Protein AF-A0A7Y9N872-F1 (afdb_monomer)

pLDDT: mean 87.17, std 14.44, range [51.94, 98.44]

Structure (mmCIF, N/CA/C/O backbone):
data_AF-A0A7Y9N872-F1
#
_entry.id   AF-A0A7Y9N872-F1
#
loop_
_atom_site.group_PDB
_atom_site.id
_atom_site.type_symbol
_atom_site.label_atom_id
_atom_site.label_alt_id
_atom_site.label_comp_id
_atom_site.label_asym_id
_atom_site.label_entity_id
_atom_site.label_seq_id
_atom_site.pdbx_PDB_ins_code
_atom_site.Cartn_x
_atom_site.Cartn_y
_atom_site.Cartn_z
_atom_site.occupancy
_atom_site.B_iso_or_equiv
_atom_site.auth_seq_id
_atom_site.auth_comp_id
_atom_site.auth_asym_id
_atom_site.auth_atom_id
_atom_site.pdbx_PDB_model_num
ATOM 1 N N . MET A 1 1 ? 16.195 -10.351 -31.889 1.00 62.62 1 MET A N 1
ATOM 2 C CA . MET A 1 1 ? 16.019 -11.468 -30.934 1.00 62.62 1 MET A CA 1
ATOM 3 C C . MET A 1 1 ? 14.796 -11.174 -30.088 1.00 62.62 1 MET A C 1
ATOM 5 O O . MET A 1 1 ? 14.591 -10.010 -29.775 1.00 62.62 1 MET A O 1
ATOM 9 N N . ALA A 1 2 ? 13.994 -12.185 -29.760 1.00 85.19 2 ALA A N 1
ATOM 10 C CA . ALA A 1 2 ? 12.909 -12.054 -28.788 1.00 85.19 2 ALA A CA 1
ATOM 11 C C . ALA A 1 2 ? 13.427 -12.427 -27.388 1.00 85.19 2 ALA A C 1
ATOM 13 O O . ALA A 1 2 ? 14.260 -13.326 -27.279 1.00 85.19 2 ALA A O 1
ATOM 14 N N . THR A 1 3 ? 12.959 -11.735 -26.348 1.00 86.75 3 THR A N 1
ATOM 15 C CA . THR A 1 3 ? 13.343 -11.955 -24.941 1.00 86.75 3 THR A CA 1
ATOM 16 C C . THR A 1 3 ? 12.116 -11.866 -24.038 1.00 86.75 3 THR A C 1
ATOM 18 O O . THR A 1 3 ? 11.250 -11.025 -24.278 1.00 86.75 3 THR A O 1
ATOM 21 N N . GLU A 1 4 ? 12.062 -12.692 -22.994 1.00 90.12 4 GLU A N 1
ATOM 22 C CA . GLU A 1 4 ? 11.023 -12.662 -21.955 1.00 90.12 4 GLU A CA 1
ATOM 23 C C . GLU A 1 4 ? 11.509 -11.937 -20.688 1.00 90.12 4 GLU A C 1
ATOM 25 O O . GLU A 1 4 ? 12.711 -11.890 -20.417 1.00 90.12 4 GLU A O 1
ATOM 30 N N . CYS A 1 5 ? 10.588 -11.350 -19.917 1.00 91.44 5 CYS A N 1
ATOM 31 C CA . CYS A 1 5 ? 10.891 -10.729 -18.627 1.00 91.44 5 CYS A CA 1
ATOM 32 C C . CYS A 1 5 ? 9.733 -10.884 -17.628 1.00 91.44 5 CYS A C 1
ATOM 34 O O . CYS A 1 5 ? 8.569 -11.000 -18.015 1.00 91.44 5 CYS A O 1
ATOM 36 N N . THR A 1 6 ? 10.062 -10.854 -16.335 1.00 95.19 6 THR A N 1
ATOM 37 C CA . THR A 1 6 ? 9.083 -10.820 -15.239 1.00 95.19 6 THR A CA 1
ATOM 38 C C . THR A 1 6 ? 8.736 -9.374 -14.894 1.00 95.19 6 THR A C 1
ATOM 40 O O . THR A 1 6 ? 9.630 -8.536 -14.772 1.00 95.19 6 THR A O 1
ATOM 43 N N . ALA A 1 7 ? 7.451 -9.095 -14.681 1.00 96.81 7 ALA A N 1
ATOM 44 C CA . ALA A 1 7 ? 6.960 -7.807 -14.204 1.00 96.81 7 ALA A CA 1
ATOM 45 C C . ALA A 1 7 ? 5.880 -7.996 -13.132 1.00 96.81 7 ALA A C 1
ATOM 47 O O . ALA A 1 7 ? 5.188 -9.013 -13.103 1.00 96.81 7 ALA A O 1
ATOM 48 N N . TYR A 1 8 ? 5.732 -6.993 -12.273 1.00 98.00 8 TYR A N 1
ATOM 49 C CA . TYR A 1 8 ? 4.749 -6.953 -11.195 1.00 98.0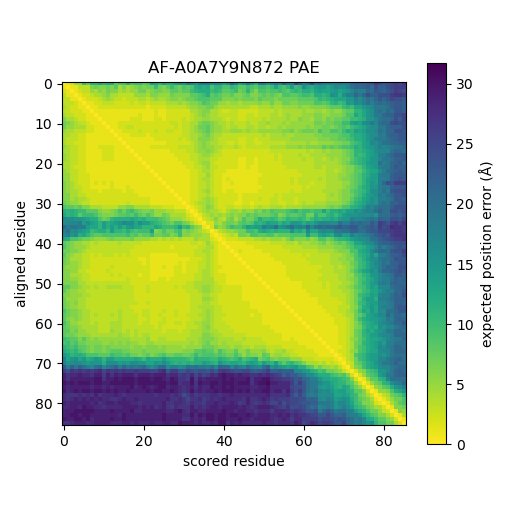0 8 TYR A CA 1
ATOM 50 C C . TYR A 1 8 ? 3.651 -5.974 -11.570 1.00 98.00 8 TYR A C 1
ATOM 52 O O . TYR A 1 8 ? 3.932 -4.842 -11.954 1.00 98.00 8 TYR A O 1
ATOM 60 N N . ARG A 1 9 ? 2.403 -6.417 -11.501 1.00 97.69 9 ARG A N 1
ATOM 61 C CA . ARG A 1 9 ? 1.250 -5.623 -11.911 1.00 97.69 9 ARG A CA 1
ATOM 62 C C . ARG A 1 9 ? 0.612 -4.974 -10.680 1.00 97.69 9 ARG A C 1
ATOM 64 O O . ARG A 1 9 ? 0.386 -5.681 -9.706 1.00 97.69 9 ARG A O 1
ATOM 71 N N . ASP A 1 10 ? 0.337 -3.674 -10.748 1.00 97.00 10 ASP A N 1
ATOM 72 C CA . ASP A 1 10 ? -0.477 -2.955 -9.753 1.00 97.00 10 ASP A CA 1
ATOM 73 C C . ASP A 1 10 ? -1.991 -3.136 -10.021 1.00 97.00 10 ASP A C 1
ATOM 75 O O . ASP A 1 10 ? -2.388 -3.662 -11.071 1.00 97.00 10 ASP A O 1
ATOM 79 N N . ASP A 1 11 ? -2.862 -2.679 -9.119 1.00 95.19 11 ASP A N 1
ATOM 80 C CA . ASP A 1 11 ? -4.322 -2.832 -9.254 1.00 95.19 11 ASP A CA 1
ATOM 81 C C . ASP A 1 11 ? -4.890 -2.102 -10.484 1.00 95.19 11 ASP A C 1
ATOM 83 O O . ASP A 1 11 ? -5.923 -2.491 -11.039 1.00 95.19 11 ASP A O 1
ATOM 87 N N . LYS A 1 12 ? -4.193 -1.074 -10.985 1.00 94.31 12 LYS A N 1
ATOM 88 C CA . LYS A 1 12 ? -4.567 -0.349 -12.212 1.00 94.31 12 LYS A CA 1
ATOM 89 C C . LYS A 1 12 ? -4.105 -1.033 -13.493 1.00 94.31 12 LYS A C 1
ATOM 91 O O . LYS A 1 12 ? -4.537 -0.656 -14.582 1.00 94.31 12 LYS A O 1
ATOM 96 N N . GLY A 1 13 ? -3.258 -2.048 -13.383 1.00 95.06 13 GLY A N 1
ATOM 97 C CA . GLY A 1 13 ? -2.683 -2.765 -14.507 1.00 95.06 13 GLY A CA 1
ATOM 98 C C . GLY A 1 13 ? -1.392 -2.196 -15.070 1.00 95.06 13 GLY A C 1
ATOM 99 O O . GLY A 1 13 ? -0.952 -2.673 -16.117 1.00 95.06 13 GLY A O 1
ATOM 100 N N . SER A 1 14 ? -0.750 -1.251 -14.386 1.00 96.50 14 SER A N 1
ATOM 101 C CA . SER A 1 14 ? 0.608 -0.831 -14.734 1.00 96.50 14 SER A CA 1
ATOM 102 C C . SER A 1 14 ? 1.607 -1.915 -14.337 1.00 96.50 14 SER A C 1
ATOM 104 O O . SER A 1 14 ? 1.473 -2.564 -13.299 1.00 96.50 14 SER A O 1
ATOM 106 N N . LEU A 1 15 ? 2.625 -2.107 -15.174 1.00 97.50 15 LEU A N 1
ATOM 107 C CA . LEU A 1 15 ? 3.701 -3.062 -14.936 1.00 97.50 15 LEU A CA 1
ATOM 108 C C . LEU A 1 15 ? 4.915 -2.366 -14.317 1.00 97.50 15 LEU A C 1
ATOM 110 O O . LEU A 1 15 ? 5.390 -1.348 -14.819 1.00 97.50 15 LEU A O 1
ATOM 114 N N . HIS A 1 16 ? 5.447 -2.962 -13.256 1.00 97.31 16 HIS A N 1
ATOM 115 C CA . HIS A 1 16 ? 6.571 -2.468 -12.473 1.00 97.31 16 HIS A CA 1
ATOM 116 C C . HIS A 1 16 ? 7.701 -3.502 -12.431 1.00 97.31 16 HIS A C 1
ATOM 118 O O . HIS A 1 16 ? 7.443 -4.707 -12.445 1.00 97.31 16 HIS A O 1
ATOM 124 N N . PRO A 1 17 ? 8.968 -3.064 -12.343 1.00 96.75 17 PRO A N 1
ATOM 125 C CA . PRO A 1 17 ? 10.113 -3.973 -12.341 1.00 96.75 17 PRO A CA 1
ATOM 126 C C . PRO A 1 17 ? 10.339 -4.671 -10.992 1.00 96.75 17 PRO A C 1
ATOM 128 O O . PRO A 1 17 ? 11.062 -5.662 -10.935 1.00 96.75 17 PRO A O 1
ATOM 131 N N . THR A 1 18 ? 9.749 -4.171 -9.901 1.00 97.06 18 THR A N 1
ATOM 132 C CA . THR A 1 18 ? 9.876 -4.757 -8.559 1.00 97.06 18 THR A CA 1
ATOM 133 C C . THR A 1 18 ? 8.520 -4.800 -7.851 1.00 97.06 18 THR A C 1
ATOM 135 O O . THR A 1 18 ? 7.667 -3.953 -8.141 1.00 97.06 18 THR A O 1
ATOM 138 N N . PRO A 1 19 ? 8.322 -5.733 -6.898 1.00 96.88 19 PRO A N 1
ATOM 139 C CA . PRO A 1 19 ? 7.090 -5.794 -6.11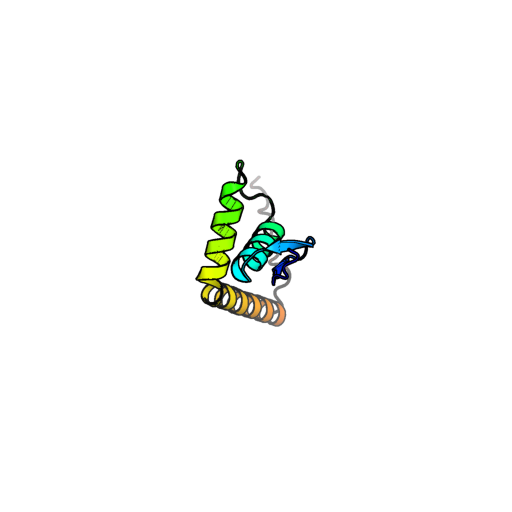7 1.00 96.88 19 PRO A CA 1
ATOM 140 C C . PRO A 1 19 ? 6.880 -4.509 -5.314 1.00 96.88 19 PRO A C 1
ATOM 142 O O . PRO A 1 19 ? 5.792 -3.952 -5.329 1.00 96.88 19 PRO A O 1
ATOM 145 N N . GLU A 1 20 ? 7.945 -3.982 -4.698 1.00 97.00 20 GLU A N 1
ATOM 146 C CA . GLU A 1 20 ? 7.904 -2.737 -3.920 1.00 97.00 20 GLU A CA 1
ATOM 147 C C . GLU A 1 20 ? 7.343 -1.563 -4.733 1.00 97.00 20 GLU A C 1
ATOM 149 O O . GLU A 1 20 ? 6.518 -0.804 -4.237 1.00 97.00 20 GLU A O 1
ATOM 154 N N . ARG A 1 21 ? 7.729 -1.428 -6.009 1.00 97.00 21 ARG A N 1
ATOM 155 C CA . ARG A 1 21 ? 7.221 -0.346 -6.865 1.00 97.00 21 ARG A CA 1
ATOM 156 C C . ARG A 1 21 ? 5.746 -0.510 -7.214 1.00 97.00 21 ARG A C 1
ATOM 158 O O . ARG A 1 21 ? 5.045 0.497 -7.235 1.00 97.00 21 ARG A O 1
ATOM 165 N N . ALA A 1 22 ? 5.291 -1.741 -7.451 1.00 97.88 22 ALA A N 1
ATOM 166 C CA . ALA A 1 22 ? 3.869 -2.016 -7.644 1.00 97.88 22 ALA A CA 1
ATOM 167 C C . ALA A 1 22 ? 3.077 -1.659 -6.376 1.00 97.88 22 ALA A C 1
ATOM 169 O O . ALA A 1 22 ? 2.149 -0.861 -6.443 1.00 97.88 22 ALA A O 1
ATOM 170 N N . THR A 1 23 ? 3.535 -2.113 -5.205 1.00 97.19 23 THR A N 1
ATOM 171 C CA . THR A 1 23 ? 2.900 -1.798 -3.918 1.00 97.19 23 THR A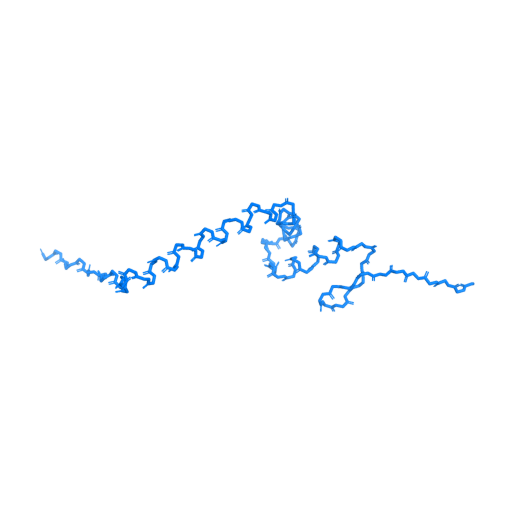 CA 1
ATOM 172 C C . THR A 1 23 ? 2.868 -0.296 -3.627 1.00 97.19 23 THR A C 1
ATOM 174 O O . THR A 1 23 ? 1.849 0.220 -3.180 1.00 97.19 23 THR A O 1
ATOM 177 N N . LEU A 1 24 ? 3.949 0.442 -3.898 1.00 96.94 24 LEU A N 1
ATOM 178 C CA . LEU A 1 24 ? 3.967 1.898 -3.720 1.00 96.94 24 LEU A CA 1
ATOM 179 C C . LEU A 1 24 ? 2.994 2.611 -4.665 1.00 96.94 24 LEU A C 1
ATOM 181 O O . LEU A 1 24 ? 2.403 3.616 -4.270 1.00 96.94 24 LEU A O 1
ATOM 185 N N . ALA A 1 25 ? 2.820 2.112 -5.892 1.00 96.00 25 ALA A N 1
ATOM 186 C CA . ALA A 1 25 ? 1.838 2.649 -6.829 1.00 96.00 25 ALA A CA 1
ATOM 187 C C . ALA A 1 25 ? 0.402 2.409 -6.339 1.00 96.00 25 ALA A C 1
ATOM 189 O O . ALA A 1 25 ? -0.411 3.335 -6.392 1.00 96.00 25 ALA A O 1
ATOM 190 N N . ASP A 1 26 ? 0.116 1.227 -5.789 1.00 97.25 26 ASP A N 1
ATOM 191 C CA . ASP A 1 26 ? -1.178 0.916 -5.173 1.00 97.25 26 ASP A CA 1
ATOM 192 C C . ASP A 1 26 ? -1.443 1.785 -3.941 1.00 97.25 26 ASP A C 1
ATOM 194 O O . ASP A 1 26 ? -2.492 2.421 -3.841 1.00 97.25 26 ASP A O 1
ATOM 198 N N . LEU A 1 27 ? -0.467 1.915 -3.039 1.00 96.12 27 LEU A N 1
ATOM 199 C CA . LEU A 1 27 ? -0.583 2.783 -1.864 1.00 96.12 27 LEU A CA 1
ATOM 200 C C . LEU A 1 27 ? -0.804 4.245 -2.265 1.00 96.12 27 LEU A C 1
ATOM 202 O O . LEU A 1 27 ? -1.702 4.904 -1.744 1.00 96.12 27 LEU A O 1
ATOM 206 N N . ALA A 1 28 ? -0.034 4.755 -3.228 1.00 94.31 28 ALA A N 1
ATOM 207 C CA . ALA A 1 28 ? -0.227 6.103 -3.750 1.00 94.31 28 ALA A CA 1
ATOM 208 C C . ALA A 1 28 ? -1.615 6.274 -4.384 1.00 94.31 28 ALA A C 1
ATOM 210 O O . ALA A 1 28 ? -2.230 7.335 -4.263 1.00 94.31 28 ALA A O 1
ATOM 211 N N . HIS A 1 29 ? -2.134 5.233 -5.036 1.00 93.62 29 HIS A N 1
ATOM 212 C CA . HIS A 1 29 ? -3.478 5.263 -5.583 1.00 93.62 29 HIS A CA 1
ATOM 213 C C . HIS A 1 29 ? -4.549 5.343 -4.492 1.00 93.62 29 HIS A C 1
ATOM 215 O O . HIS A 1 29 ? -5.438 6.189 -4.616 1.00 93.62 29 HIS A O 1
ATOM 221 N N . VAL A 1 30 ? -4.453 4.510 -3.453 1.00 94.81 30 VAL A N 1
ATOM 222 C CA . VAL A 1 30 ? -5.382 4.495 -2.311 1.00 94.81 30 VAL A CA 1
ATOM 223 C C . VAL A 1 30 ? -5.398 5.849 -1.600 1.00 94.81 30 VAL A C 1
ATOM 225 O O . VAL A 1 30 ? -6.465 6.351 -1.257 1.00 94.81 30 VAL A O 1
ATOM 228 N N . LEU A 1 31 ? -4.229 6.474 -1.431 1.00 93.25 31 LEU A N 1
ATOM 229 C CA . LEU A 1 31 ? -4.103 7.801 -0.819 1.00 93.25 31 LEU A CA 1
ATOM 230 C C . LEU A 1 31 ? -4.687 8.933 -1.680 1.00 93.25 31 LEU A C 1
ATOM 232 O O . LEU A 1 31 ? -5.058 9.981 -1.153 1.00 93.25 31 LEU A O 1
ATOM 236 N N . GLY A 1 32 ? -4.751 8.755 -3.002 1.00 90.75 32 GLY A N 1
ATOM 237 C CA . GLY A 1 32 ? -5.170 9.802 -3.929 1.00 90.75 32 GLY A CA 1
ATOM 238 C C . GLY A 1 32 ? -4.183 10.974 -3.992 1.00 90.75 32 GLY A C 1
ATOM 239 O O . GLY A 1 32 ? -2.975 10.826 -3.797 1.00 90.75 32 GLY A O 1
ATOM 240 N N . ARG A 1 33 ? -4.679 12.173 -4.318 1.00 87.25 33 ARG A N 1
ATOM 241 C CA . ARG A 1 33 ? -3.839 13.379 -4.374 1.00 87.25 33 ARG A CA 1
ATOM 242 C C . ARG A 1 33 ? -3.699 13.969 -2.973 1.00 87.25 33 ARG A C 1
ATOM 244 O O . ARG A 1 33 ? -4.649 14.535 -2.442 1.00 87.25 33 ARG A O 1
ATOM 251 N N . VAL A 1 34 ? -2.501 13.863 -2.413 1.00 82.75 34 VAL A N 1
ATOM 252 C CA . VAL A 1 34 ? -2.108 14.504 -1.160 1.00 82.75 34 VAL A CA 1
ATOM 253 C C . VAL A 1 34 ? -1.269 15.729 -1.521 1.00 82.75 34 VAL A C 1
ATOM 255 O O . VAL A 1 34 ? -0.265 15.603 -2.219 1.00 82.75 34 VAL A O 1
ATOM 258 N N . GLY A 1 35 ? -1.697 16.911 -1.073 1.00 79.25 35 GLY A N 1
ATOM 259 C CA . GLY A 1 35 ? -1.054 18.189 -1.400 1.00 79.25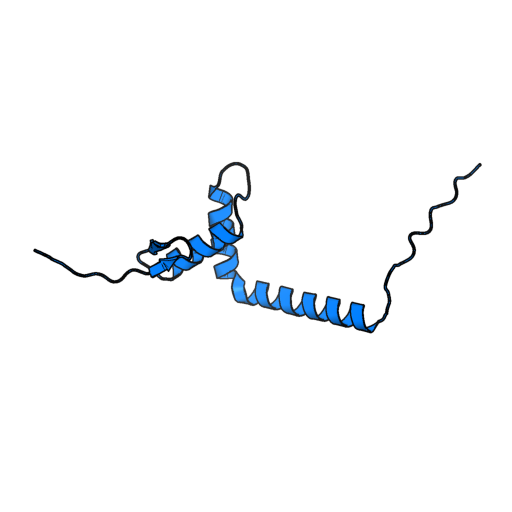 35 GLY A CA 1
ATOM 260 C C . GLY A 1 35 ? -1.362 18.720 -2.809 1.00 79.25 35 GLY A C 1
ATOM 261 O O . GLY A 1 35 ? -2.061 18.092 -3.607 1.00 79.25 35 GLY A O 1
ATOM 262 N N . GLU A 1 36 ? -0.849 19.915 -3.119 1.00 74.19 36 GLU A N 1
ATOM 263 C CA . GLU A 1 36 ? -1.056 20.541 -4.433 1.00 74.19 36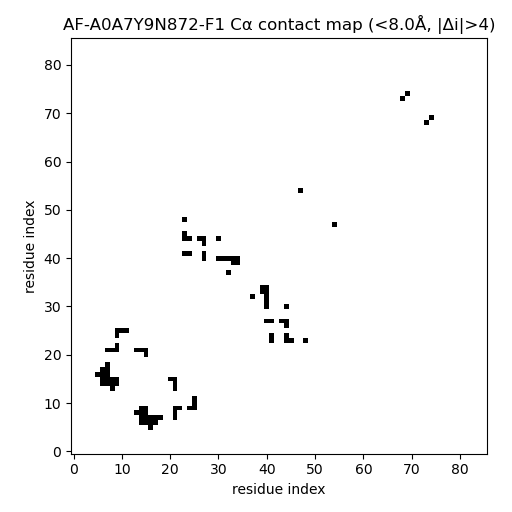 GLU A CA 1
ATOM 264 C C . GLU A 1 36 ? -0.209 19.883 -5.525 1.00 74.19 36 GLU A C 1
ATOM 266 O O . GLU A 1 36 ? -0.691 19.667 -6.633 1.00 74.19 36 GLU A O 1
ATOM 271 N N . GLU A 1 37 ? 1.016 19.467 -5.225 1.00 71.19 37 GLU A N 1
ATOM 272 C CA . GLU A 1 37 ? 1.900 18.798 -6.178 1.00 71.19 37 GLU A CA 1
ATOM 273 C C . GLU A 1 37 ? 1.983 17.314 -5.810 1.00 71.19 37 GLU A C 1
ATOM 275 O O . GLU A 1 37 ? 2.462 16.962 -4.735 1.00 71.19 37 GLU A O 1
ATOM 280 N N . GLY A 1 38 ? 1.512 16.418 -6.686 1.00 67.12 38 GLY A N 1
ATOM 281 C CA . GLY A 1 38 ? 1.353 14.976 -6.411 1.00 67.12 38 GLY A CA 1
ATOM 282 C C . GLY A 1 38 ? 2.613 14.200 -5.984 1.00 67.12 38 GLY A C 1
ATOM 283 O O . GLY A 1 38 ? 2.530 12.997 -5.745 1.00 67.12 38 GLY A O 1
ATOM 284 N N . GLY A 1 39 ? 3.768 14.858 -5.852 1.00 80.12 39 GLY A N 1
ATOM 285 C CA . GLY A 1 39 ? 4.981 14.291 -5.264 1.00 80.12 39 GLY A CA 1
ATOM 286 C C . GLY A 1 39 ? 4.844 13.943 -3.777 1.00 80.12 39 GLY A C 1
ATOM 287 O O . GLY A 1 39 ? 5.481 12.994 -3.320 1.00 80.12 39 GLY A O 1
ATOM 288 N N . MET A 1 40 ? 3.977 14.634 -3.025 1.00 89.25 40 MET A N 1
ATOM 289 C CA . MET A 1 40 ? 3.775 14.329 -1.602 1.00 89.25 40 MET A CA 1
ATOM 290 C C . MET A 1 40 ? 3.108 12.961 -1.397 1.00 89.25 40 MET A C 1
ATO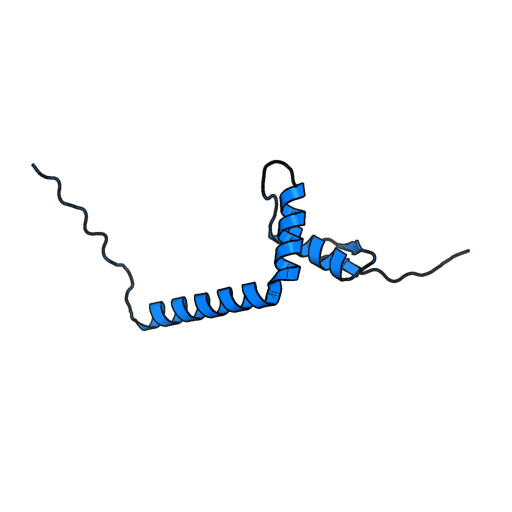M 292 O O . MET A 1 40 ? 3.533 12.212 -0.519 1.00 89.25 40 MET A O 1
ATOM 296 N N . THR A 1 41 ? 2.145 12.581 -2.247 1.00 93.19 41 THR A N 1
ATOM 297 C CA . THR A 1 41 ? 1.506 11.253 -2.204 1.00 93.19 41 THR A CA 1
ATOM 298 C C . THR A 1 41 ? 2.536 10.123 -2.255 1.00 93.19 41 THR A C 1
ATOM 300 O O . THR A 1 41 ? 2.470 9.195 -1.453 1.00 93.19 41 THR A O 1
ATOM 303 N N . ALA A 1 42 ? 3.507 10.200 -3.170 1.00 91.50 42 ALA A N 1
ATOM 304 C CA . ALA A 1 42 ? 4.526 9.161 -3.319 1.00 91.50 42 ALA A CA 1
ATOM 305 C C . ALA A 1 42 ? 5.424 9.049 -2.074 1.00 91.50 42 ALA A C 1
ATOM 307 O O . ALA A 1 42 ? 5.75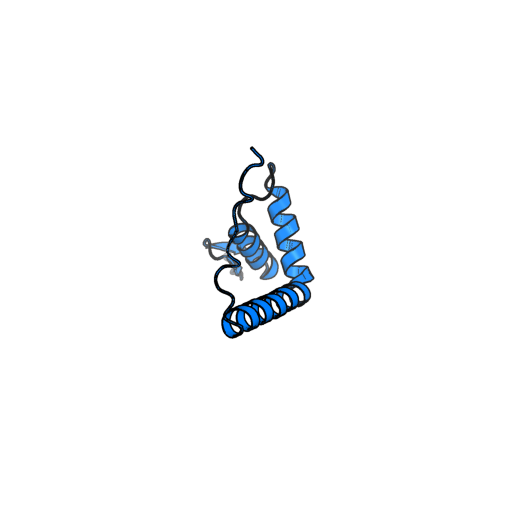7 7.944 -1.646 1.00 91.50 42 ALA A O 1
ATOM 308 N N . GLY A 1 43 ? 5.780 10.187 -1.466 1.00 93.62 43 GLY A N 1
ATOM 309 C CA . GLY A 1 43 ? 6.536 10.217 -0.213 1.00 93.62 43 GLY A CA 1
ATOM 310 C C . GLY A 1 43 ? 5.771 9.578 0.947 1.00 93.62 43 GLY A C 1
ATOM 311 O O . GLY A 1 43 ? 6.331 8.766 1.679 1.00 93.62 43 GLY A O 1
ATOM 312 N N . VAL A 1 44 ? 4.477 9.882 1.077 1.00 94.88 44 VAL A N 1
ATOM 313 C CA . VAL A 1 44 ? 3.619 9.294 2.117 1.00 94.88 44 VAL A CA 1
ATOM 314 C C . VAL A 1 44 ? 3.425 7.794 1.894 1.00 94.88 44 VAL A C 1
ATOM 316 O O . VAL A 1 44 ? 3.563 7.029 2.842 1.00 94.88 44 VAL A O 1
ATOM 319 N N . ALA A 1 45 ? 3.186 7.348 0.657 1.00 96.31 45 ALA A N 1
ATOM 320 C CA . ALA A 1 45 ? 3.079 5.924 0.329 1.00 96.31 45 ALA A CA 1
ATOM 321 C C . ALA A 1 45 ? 4.333 5.144 0.753 1.00 96.31 45 ALA A C 1
ATOM 323 O O . ALA A 1 45 ? 4.233 4.065 1.338 1.00 96.31 45 ALA A O 1
ATOM 324 N N . LYS A 1 46 ? 5.517 5.725 0.522 1.00 96.38 46 LYS A N 1
ATOM 325 C CA . LYS A 1 46 ? 6.785 5.145 0.965 1.00 96.38 46 LYS A CA 1
ATOM 326 C C . LYS A 1 46 ? 6.883 5.062 2.486 1.00 96.38 46 LYS A C 1
ATOM 328 O O . LYS A 1 46 ? 7.209 3.999 3.005 1.00 96.38 46 LYS A O 1
ATOM 333 N N . LEU A 1 47 ? 6.553 6.143 3.192 1.00 96.94 47 LEU A N 1
ATOM 334 C CA . LEU A 1 47 ? 6.561 6.152 4.656 1.00 96.94 47 LEU A CA 1
ATOM 335 C C . LEU A 1 47 ? 5.597 5.116 5.244 1.00 96.94 47 LEU A C 1
ATOM 337 O O . LEU A 1 47 ? 5.947 4.460 6.219 1.00 96.94 47 LEU A O 1
ATOM 341 N N . ILE A 1 48 ? 4.417 4.925 4.646 1.00 96.88 48 ILE A N 1
ATOM 342 C CA . ILE A 1 48 ? 3.464 3.895 5.080 1.00 96.88 48 ILE A CA 1
ATOM 343 C C . ILE A 1 48 ? 4.075 2.501 4.955 1.00 96.88 48 ILE A C 1
ATOM 345 O O . ILE A 1 48 ? 3.991 1.715 5.895 1.00 96.88 48 ILE A O 1
ATOM 349 N N . LEU A 1 49 ? 4.717 2.200 3.823 1.00 96.88 49 LEU A N 1
ATOM 350 C CA . LEU A 1 49 ? 5.344 0.897 3.617 1.00 96.88 49 LEU A CA 1
ATOM 351 C C . LEU A 1 49 ? 6.502 0.658 4.601 1.00 96.88 49 LEU A C 1
ATOM 353 O O . LEU A 1 49 ? 6.605 -0.425 5.177 1.00 96.88 49 LEU A O 1
ATOM 357 N N . GLU A 1 50 ? 7.333 1.675 4.844 1.00 97.88 50 GLU A N 1
ATOM 358 C CA . GLU A 1 50 ? 8.437 1.622 5.814 1.00 97.88 50 GLU A CA 1
ATOM 359 C C . GLU A 1 50 ? 7.945 1.469 7.263 1.00 97.88 50 GLU A C 1
ATOM 361 O O . GLU A 1 50 ? 8.601 0.820 8.076 1.00 97.88 50 GLU A O 1
ATOM 366 N N . LYS A 1 51 ? 6.787 2.051 7.591 1.00 98.06 51 LYS A N 1
ATOM 367 C CA . LYS A 1 51 ? 6.200 2.077 8.939 1.00 98.06 51 LYS A CA 1
ATOM 368 C C . LYS A 1 51 ? 5.039 1.103 9.127 1.00 98.06 51 LYS A C 1
ATOM 370 O O . LYS A 1 51 ? 4.302 1.234 10.103 1.00 98.06 51 LYS A O 1
ATOM 375 N N . ARG A 1 52 ? 4.888 0.115 8.237 1.00 97.06 52 ARG A N 1
ATOM 376 C CA . ARG A 1 52 ? 3.722 -0.785 8.193 1.00 97.06 52 ARG A CA 1
ATOM 377 C C . ARG A 1 52 ? 3.370 -1.406 9.550 1.00 97.06 52 ARG A C 1
ATOM 379 O O . ARG A 1 52 ? 2.218 -1.355 9.949 1.00 97.06 52 ARG A O 1
ATOM 386 N N . GLU A 1 53 ? 4.359 -1.886 10.302 1.00 97.94 53 GLU A N 1
ATOM 387 C CA . GLU A 1 53 ? 4.134 -2.567 11.589 1.00 97.94 53 GLU A CA 1
ATOM 388 C C . GLU A 1 53 ? 3.662 -1.598 12.683 1.00 97.94 53 GLU A C 1
ATOM 390 O O . GLU A 1 53 ? 2.772 -1.915 13.471 1.00 97.94 53 GLU A O 1
ATOM 395 N N . GLU A 1 54 ? 4.232 -0.390 12.718 1.00 98.44 54 GLU A N 1
ATOM 396 C CA . GLU A 1 54 ? 3.828 0.661 13.657 1.00 98.44 54 GLU A CA 1
ATOM 397 C C . GLU A 1 54 ? 2.400 1.141 13.345 1.00 98.44 54 GLU A C 1
ATOM 399 O O . GLU A 1 54 ? 1.586 1.301 14.253 1.00 98.44 54 GLU A O 1
ATOM 404 N N . ILE A 1 55 ? 2.075 1.314 12.060 1.00 97.94 55 ILE A N 1
ATOM 405 C CA . ILE A 1 55 ? 0.746 1.724 11.590 1.00 97.94 55 ILE A CA 1
ATOM 406 C C . ILE A 1 55 ? -0.307 0.651 11.898 1.00 97.94 55 ILE A C 1
ATOM 408 O O . ILE A 1 55 ? -1.365 0.970 12.440 1.00 97.94 55 ILE A O 1
ATOM 412 N N . GLU A 1 56 ? -0.020 -0.618 11.599 1.00 98.12 56 GLU A N 1
ATOM 413 C CA . GLU A 1 56 ? -0.909 -1.750 11.894 1.00 98.12 56 GLU A CA 1
ATOM 414 C C . GLU A 1 56 ? -1.214 -1.854 13.393 1.00 98.12 56 GLU A C 1
ATOM 416 O O . GLU A 1 56 ? -2.361 -2.082 13.781 1.00 98.12 56 GLU A O 1
ATOM 421 N N . ARG A 1 57 ? -0.216 -1.611 14.251 1.00 98.31 57 ARG A N 1
ATOM 422 C CA . ARG A 1 57 ? -0.419 -1.563 15.702 1.00 98.31 57 ARG A CA 1
ATOM 423 C C . ARG A 1 57 ? -1.369 -0.439 16.116 1.00 98.31 57 ARG A C 1
ATOM 425 O O . ARG A 1 57 ? -2.268 -0.681 16.918 1.00 98.31 57 ARG A O 1
ATOM 432 N N . VAL A 1 58 ? -1.194 0.767 15.573 1.00 98.31 58 VAL A N 1
ATOM 433 C CA . VAL A 1 58 ? -2.080 1.908 15.865 1.00 98.31 58 VAL A CA 1
ATOM 434 C C . VAL A 1 58 ? -3.518 1.608 15.433 1.00 98.31 58 VAL A C 1
ATOM 436 O O . VAL A 1 58 ? -4.449 1.909 16.181 1.00 98.31 58 VAL A O 1
ATOM 439 N N . PHE A 1 59 ? -3.718 0.972 14.273 1.00 98.12 59 PHE A N 1
ATOM 440 C CA . PHE A 1 59 ? -5.052 0.550 13.839 1.00 98.12 59 PHE A CA 1
ATOM 441 C C . PHE A 1 59 ? -5.667 -0.496 14.775 1.00 98.12 59 PHE A C 1
ATOM 443 O O . PHE A 1 59 ? -6.814 -0.337 15.184 1.00 98.12 59 PHE A O 1
ATOM 450 N N . ALA A 1 60 ? -4.903 -1.506 15.197 1.00 98.12 60 ALA A N 1
ATOM 451 C CA . ALA A 1 60 ? -5.394 -2.512 16.139 1.00 98.12 60 ALA A CA 1
ATOM 452 C C . ALA A 1 60 ? -5.801 -1.903 17.496 1.00 98.12 60 ALA A C 1
ATOM 454 O O . ALA A 1 60 ? -6.833 -2.264 18.064 1.00 98.12 60 ALA A O 1
ATOM 455 N N . GLU A 1 61 ? -5.010 -0.958 18.012 1.00 98.25 61 GLU A N 1
ATOM 456 C CA . GLU A 1 61 ? -5.329 -0.231 19.245 1.00 98.25 61 GLU A CA 1
ATOM 457 C C . GLU A 1 61 ? -6.606 0.613 19.083 1.00 98.25 61 GLU A C 1
ATOM 459 O O . GLU A 1 61 ? -7.477 0.591 19.957 1.00 98.25 61 GLU A O 1
ATOM 464 N N . HIS A 1 62 ? -6.768 1.300 17.951 1.00 97.31 62 HIS A N 1
ATOM 465 C CA . HIS A 1 62 ? -7.978 2.059 17.628 1.00 97.31 62 HIS A CA 1
ATOM 466 C C . HIS A 1 62 ? -9.229 1.165 17.550 1.00 97.31 62 HIS A C 1
ATOM 468 O O . HIS A 1 62 ? -10.261 1.487 18.145 1.00 97.31 62 HIS A O 1
ATOM 474 N N . ASP A 1 63 ? -9.140 0.017 16.882 1.00 97.56 63 ASP A N 1
ATOM 475 C CA . ASP A 1 63 ? -10.259 -0.919 16.741 1.00 97.56 63 ASP A CA 1
ATOM 476 C C . ASP A 1 63 ? -10.677 -1.5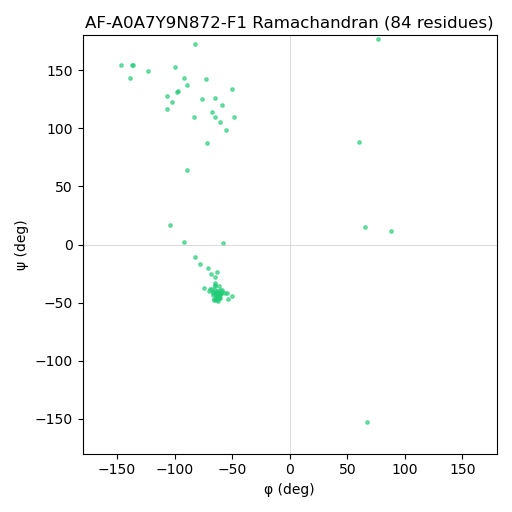15 18.096 1.00 97.56 63 ASP A C 1
ATOM 478 O O . ASP A 1 63 ? -11.872 -1.687 18.379 1.00 97.56 63 ASP A O 1
ATOM 482 N N . ALA A 1 64 ? -9.711 -1.747 18.992 1.00 96.75 64 ALA A N 1
ATOM 483 C CA . ALA A 1 64 ? -9.982 -2.131 20.374 1.00 96.75 64 ALA A CA 1
ATOM 484 C C . ALA A 1 64 ? -10.730 -1.023 21.143 1.00 96.75 64 ALA A C 1
ATOM 486 O O . ALA A 1 64 ? -11.690 -1.317 21.862 1.00 96.75 64 ALA A O 1
ATOM 487 N N . MET A 1 65 ? -10.354 0.250 20.960 1.00 95.81 65 MET A N 1
ATOM 488 C CA . MET A 1 65 ? -11.059 1.387 21.572 1.00 95.81 65 MET A CA 1
ATOM 489 C C . MET A 1 65 ? -12.501 1.515 21.064 1.00 95.81 65 MET A C 1
ATOM 491 O O . MET A 1 65 ? -13.412 1.751 21.861 1.00 95.81 65 MET A O 1
ATOM 495 N N . LEU A 1 66 ? -12.735 1.323 19.762 1.00 95.31 66 LEU A N 1
ATOM 496 C CA . LEU A 1 66 ? -14.085 1.333 19.189 1.00 95.31 66 LEU A CA 1
ATOM 497 C C . LEU A 1 66 ? -14.949 0.194 19.736 1.00 95.31 66 LEU A C 1
ATOM 499 O O . LEU A 1 66 ? -16.103 0.419 20.106 1.00 95.31 66 LEU A O 1
ATOM 503 N N . THR A 1 67 ? -14.379 -1.005 19.851 1.00 94.19 67 THR A N 1
ATOM 504 C CA . THR A 1 67 ? -15.071 -2.170 20.420 1.00 94.19 67 THR A CA 1
ATOM 505 C C . THR A 1 67 ? -15.449 -1.924 21.883 1.00 94.19 67 THR A C 1
ATOM 507 O O . THR A 1 67 ? -16.597 -2.141 22.279 1.00 94.19 67 THR A O 1
ATOM 510 N N . ALA A 1 68 ? -14.519 -1.389 22.682 1.00 91.19 68 ALA A N 1
ATOM 511 C CA . ALA A 1 68 ? -14.778 -1.021 24.072 1.00 91.19 68 ALA A CA 1
ATOM 512 C C . ALA A 1 68 ? -15.879 0.051 24.188 1.00 91.19 68 ALA A C 1
ATOM 514 O O . ALA A 1 68 ? -16.786 -0.071 25.018 1.00 91.19 68 ALA A O 1
ATOM 515 N N . ARG A 1 69 ? -15.863 1.070 23.319 1.00 89.50 69 ARG A N 1
ATOM 516 C CA . ARG A 1 69 ? -16.906 2.106 23.262 1.00 89.50 69 ARG A CA 1
ATOM 517 C C . ARG A 1 69 ? -18.285 1.530 22.930 1.00 89.50 69 ARG A C 1
ATOM 519 O O . ARG A 1 69 ? -19.257 1.888 23.586 1.00 89.50 69 ARG A O 1
ATOM 526 N N . ALA A 1 70 ? -18.376 0.628 21.955 1.00 84.69 70 ALA A N 1
ATOM 527 C CA . ALA A 1 70 ? -19.636 -0.030 21.612 1.00 84.69 70 ALA A CA 1
ATOM 528 C C . ALA A 1 70 ? -20.174 -0.881 22.779 1.00 84.69 70 ALA A C 1
ATOM 530 O O . ALA A 1 70 ? -21.362 -0.837 23.086 1.00 84.69 70 ALA A O 1
ATOM 531 N N . SER A 1 71 ? -19.294 -1.595 23.491 1.00 77.94 71 SER A N 1
ATOM 532 C CA . SER A 1 71 ? -19.679 -2.427 24.644 1.00 77.94 71 SER A CA 1
ATOM 533 C C . SER A 1 71 ? -20.103 -1.636 25.890 1.00 77.94 71 SER A C 1
ATOM 535 O O . SER A 1 71 ? -20.797 -2.172 26.749 1.00 77.94 71 SER A O 1
ATOM 537 N N . SER A 1 72 ? -19.709 -0.362 25.991 1.00 73.44 72 SER A N 1
ATOM 538 C CA . SER A 1 72 ? -20.001 0.503 27.143 1.00 73.44 72 SER A CA 1
ATOM 539 C C . SER A 1 72 ? -21.294 1.318 26.998 1.00 73.44 72 SER A C 1
ATOM 541 O O . SER A 1 72 ? -21.628 2.081 27.900 1.00 73.44 72 SER A O 1
ATOM 543 N N . GLY A 1 73 ? -22.050 1.143 25.904 1.00 58.91 73 GLY A N 1
ATOM 544 C CA . GLY A 1 73 ? -23.415 1.669 25.758 1.00 58.91 73 GLY A CA 1
ATOM 545 C C . GLY A 1 73 ? -23.545 3.197 25.731 1.00 58.91 73 GLY A C 1
ATOM 546 O O . GLY A 1 73 ? -24.646 3.711 25.894 1.00 58.91 73 GLY A O 1
ATOM 547 N N . ASN A 1 74 ? -22.453 3.941 25.530 1.00 57.69 74 ASN A N 1
ATOM 548 C CA . ASN A 1 74 ? -22.481 5.405 25.474 1.00 57.69 74 ASN A CA 1
ATOM 549 C C . ASN A 1 74 ? -22.721 5.895 24.034 1.00 57.69 74 ASN A C 1
ATOM 551 O O . ASN A 1 74 ? -21.847 6.499 23.397 1.00 57.69 74 ASN A O 1
ATOM 555 N N . GLU A 1 75 ? -23.896 5.576 23.490 1.00 57.06 75 GLU A N 1
ATOM 556 C CA . GLU A 1 75 ? -24.435 6.287 22.332 1.00 57.06 75 GLU A CA 1
ATOM 557 C C . GLU A 1 75 ? -24.977 7.640 22.799 1.00 57.06 75 GLU A C 1
ATOM 559 O O . GLU A 1 75 ? -25.805 7.712 23.698 1.00 57.06 75 GLU A O 1
ATOM 564 N N . ALA A 1 76 ? -24.482 8.707 22.169 1.00 55.66 76 ALA A N 1
ATOM 565 C CA . ALA A 1 76 ? -24.838 10.099 22.423 1.00 55.66 76 ALA A CA 1
ATOM 566 C C . ALA A 1 76 ? -24.549 10.586 23.856 1.00 55.66 76 ALA A C 1
ATOM 568 O O . ALA A 1 76 ? -25.430 10.664 24.707 1.00 55.66 76 ALA A O 1
ATOM 569 N N . ALA A 1 77 ? -23.325 11.080 24.076 1.00 54.38 77 ALA A N 1
ATOM 570 C CA . ALA A 1 77 ? -23.169 12.208 24.985 1.00 54.38 77 ALA A CA 1
ATOM 571 C C . ALA A 1 77 ? -24.090 13.325 24.464 1.00 54.38 77 ALA A C 1
ATOM 573 O O . ALA A 1 77 ? -23.783 13.985 23.470 1.00 54.38 77 ALA A O 1
ATOM 574 N N . GLU A 1 78 ? -25.268 13.425 25.074 1.00 51.94 78 GLU A N 1
ATOM 575 C CA . GLU A 1 78 ? -26.283 14.437 24.837 1.00 51.94 78 GLU A CA 1
ATOM 576 C C . GLU A 1 78 ? -25.598 15.804 24.853 1.00 51.94 78 GLU A C 1
ATOM 578 O O . GLU A 1 78 ? -25.090 16.261 25.879 1.00 51.94 78 GLU A O 1
ATOM 583 N N . VAL A 1 79 ? -25.508 16.435 23.682 1.00 66.62 79 VAL A N 1
ATOM 584 C CA . VAL A 1 79 ? -24.972 17.788 23.552 1.00 66.62 79 VAL A CA 1
ATOM 585 C C . VAL A 1 79 ? -26.031 18.711 24.140 1.00 66.62 79 VAL A C 1
ATOM 587 O O . VAL A 1 79 ? -26.933 19.152 23.434 1.00 66.62 79 VAL A O 1
ATOM 590 N N . VAL A 1 80 ? -25.984 18.940 25.453 1.00 65.25 80 VAL A N 1
ATOM 591 C CA . VAL A 1 80 ? -26.929 19.833 26.126 1.00 65.25 80 VAL A CA 1
ATOM 592 C C . VAL A 1 80 ? -26.645 21.256 25.634 1.00 65.25 80 VAL A C 1
ATOM 594 O O . VAL A 1 80 ? -25.562 21.785 25.907 1.00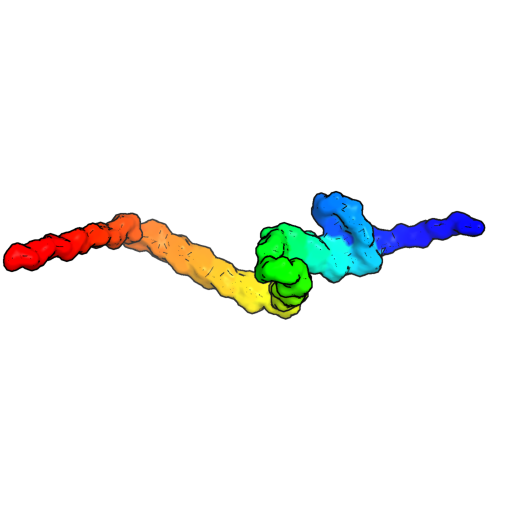 65.25 80 VAL A O 1
ATOM 597 N N . PRO A 1 81 ? -27.566 21.903 24.894 1.00 63.47 81 PRO A N 1
ATOM 598 C CA . PRO A 1 81 ? -27.361 23.276 24.474 1.00 63.47 81 PRO A CA 1
ATOM 599 C C . PRO A 1 81 ? -27.324 24.161 25.721 1.00 63.47 81 PRO A C 1
ATOM 601 O O . PRO A 1 81 ? -28.240 24.136 26.547 1.00 63.47 81 PRO A O 1
ATOM 604 N N . ILE A 1 82 ? -26.258 24.950 25.858 1.00 69.88 82 ILE A N 1
ATOM 605 C CA . ILE A 1 82 ? -26.144 25.969 26.902 1.00 69.88 82 ILE A CA 1
ATOM 606 C C . ILE A 1 82 ? -27.297 26.950 26.677 1.00 69.88 82 ILE A C 1
ATOM 608 O O . ILE A 1 82 ? -27.300 27.714 25.711 1.00 69.88 82 ILE A O 1
ATOM 612 N N . LYS A 1 83 ? -28.322 26.874 27.533 1.00 63.38 83 LYS A N 1
ATOM 613 C CA . LYS A 1 83 ? -29.479 27.767 27.484 1.00 63.38 83 LYS A CA 1
ATOM 614 C C . LYS A 1 83 ? -28.956 29.194 27.650 1.00 63.38 83 LYS A C 1
ATOM 616 O O . LYS A 1 83 ? -28.281 29.483 28.636 1.00 63.38 83 LYS A O 1
ATOM 621 N N . GLY A 1 84 ? -29.218 30.033 26.648 1.00 58.75 84 GLY A N 1
ATOM 622 C CA . GLY A 1 84 ? -28.748 31.412 26.594 1.00 58.75 84 GLY A CA 1
ATOM 623 C C . GLY A 1 84 ? -29.052 32.157 27.890 1.00 58.75 84 GLY A C 1
ATOM 624 O O . GLY A 1 84 ? -30.157 32.056 28.425 1.00 58.75 84 GLY A O 1
ATOM 625 N N . ALA A 1 85 ? -28.047 32.872 28.391 1.00 52.97 85 ALA A N 1
ATOM 626 C CA . ALA A 1 85 ? -28.233 33.861 29.435 1.00 52.97 85 ALA A CA 1
ATOM 627 C C . ALA A 1 85 ? -29.096 34.991 28.857 1.00 52.97 85 ALA A C 1
ATOM 629 O O . ALA A 1 85 ? -28.659 35.699 27.946 1.00 52.97 85 ALA A O 1
ATOM 630 N N . SER A 1 86 ? -30.337 35.072 29.337 1.00 53.59 86 SER A N 1
ATOM 631 C CA . SER A 1 86 ? -31.186 36.261 29.231 1.00 53.59 86 SER A CA 1
ATOM 632 C C . SER A 1 86 ? -30.639 37.400 30.082 1.00 53.59 86 SER A C 1
ATOM 634 O O . SER A 1 86 ? -30.025 37.099 31.132 1.00 53.59 86 SER A O 1
#

Radius of gyration: 22.31 Å; Cα contacts (8 Å, |Δi|>4): 50; chains: 1; bounding box: 47×49×60 Å

Secondary structure (DSSP, 8-state):
-------EE-TT--EESSHHHHHHHHHHHHH---SSSTHHHHHHHHHHHHTHHHHHHHHHHHHHHHHHHHHTT-------------

Mean predicted aligned error: 9.28 Å

Solvent-accessible surface area (backbone atoms only — not comparable to full-atom values): 5292 Å² total; per-residue (Å²): 137,90,85,89,83,84,69,27,67,28,92,89,65,53,76,23,88,40,65,68,57,17,52,38,52,43,43,21,55,75,65,41,80,34,71,94,59,64,66,50,19,52,54,50,24,48,50,46,65,77,38,43,70,64,52,53,49,52,50,52,54,51,54,50,50,52,52,53,48,64,76,65,69,72,75,70,83,75,82,73,76,80,76,76,87,127

Nearest PDB structures (foldseek):
  1q07-assembly1_B  TM=3.538E-01  e=1.372E+00  Escherichia coli
  6fnp-assembly1_D  TM=3.722E-01  e=3.299E+00  Lactobacillus delbrueckii
  7p3q-assembly1_A  TM=4.054E-01  e=7.935E+00  Streptomyces coelicolor A3(2)

Foldseek 3Di:
DDDDDDWDAAPVGDTHNDPLVSQLVNQLVVVDQDDPDSPVSSVVSVVCVVCVVVVVVVVVVVVVVVVVVVVVPPDDPDPPPPDDDD

Sequence (86 aa):
MATECTAYRDDKGSLHPTPERATLADLAHVLGRVGEEGGMTAGVAKLILEKREEIERVFAEHDAMLTARASSGNEAAEVVPIKGAS